Protein AF-A0ABD0RY84-F1 (afdb_monomer_lite)

InterPro domains:
  IPR001054 Adenylyl cyclase class-3/4/guanylyl cyclase [PF00211] (1-60)
  IPR001054 Adenylyl cyclase class-3/4/guanylyl cyclase [PS50125] (1-59)
  IPR001054 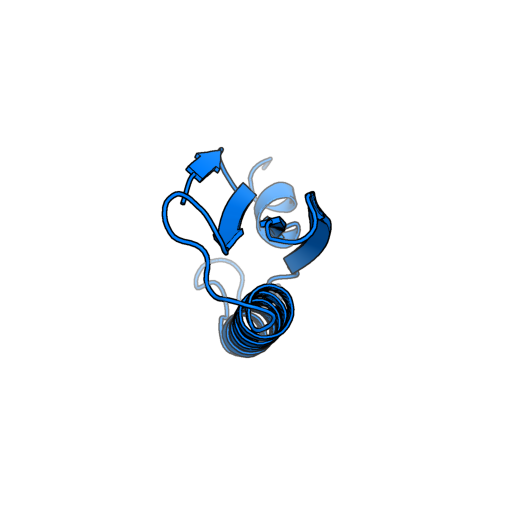Adenylyl cyclase class-3/4/guanylyl cyclase [cd07302] (1-59)
  IPR029787 Nucleotide cyclase [G3DSA:3.30.70.1230] (1-68)
  IPR029787 Nucleotide cyclase [SSF55073] (1-61)
  IPR050401 Cyclic nucleotide synthase [PTHR11920] (1-59)

Organism: Cirrhinus mrigala (NCBI:txid683832)

pLDDT: mean 74.62, std 12.93, range [37.09, 90.75]

Foldseek 3Di:
DDDDDQKDKDKFQPPHFPDQCRVVVVVVVVVVVVVVQQVDQDPVHNPQRWDKDKDWDDDPSRMIMIMIGTPSVVVVVPD

Structure (mmCIF, N/CA/C/O backbone):
data_AF-A0ABD0RY84-F1
#
_entry.id   AF-A0ABD0RY84-F1
#
loop_
_atom_site.group_PDB
_atom_site.id
_atom_site.type_symbol
_atom_site.label_atom_id
_atom_site.label_alt_id
_atom_site.label_comp_id
_atom_site.label_asym_id
_atom_site.label_entity_id
_atom_site.label_seq_id
_atom_site.pdbx_PDB_ins_code
_atom_site.Cartn_x
_atom_site.Cartn_y
_atom_site.Cartn_z
_atom_site.occupancy
_atom_site.B_iso_or_equiv
_atom_site.auth_seq_id
_atom_site.auth_comp_id
_atom_site.auth_asym_id
_atom_site.auth_atom_id
_atom_site.pdbx_PDB_model_num
ATOM 1 N N . VAL A 1 1 ? 8.679 -7.688 2.690 1.00 56.53 1 VAL A N 1
ATOM 2 C CA . VAL A 1 1 ? 7.778 -6.793 3.448 1.00 56.53 1 VAL A CA 1
ATOM 3 C C . VAL A 1 1 ? 8.528 -6.405 4.692 1.00 56.53 1 VAL A C 1
ATOM 5 O O . VAL A 1 1 ? 8.975 -7.306 5.391 1.00 56.53 1 VAL A O 1
ATOM 8 N N . GLU A 1 2 ? 8.730 -5.113 4.909 1.00 52.44 2 GLU A N 1
ATOM 9 C CA . GLU A 1 2 ? 9.341 -4.617 6.142 1.00 52.44 2 GLU A CA 1
ATOM 10 C C . GLU A 1 2 ? 8.264 -3.924 6.974 1.00 52.44 2 GLU A C 1
ATOM 12 O O . GLU A 1 2 ? 7.433 -3.182 6.446 1.00 52.44 2 GLU A O 1
ATOM 17 N N . THR A 1 3 ? 8.251 -4.208 8.272 1.00 58.22 3 THR A N 1
ATOM 18 C CA . THR A 1 3 ? 7.344 -3.600 9.247 1.00 58.22 3 THR A CA 1
ATOM 19 C C . THR A 1 3 ? 8.173 -2.762 10.208 1.00 58.22 3 THR A C 1
ATOM 21 O O . THR A 1 3 ? 9.050 -3.305 10.880 1.00 58.22 3 THR A O 1
ATOM 24 N N . ILE A 1 4 ? 7.903 -1.459 10.285 1.00 58.75 4 ILE A N 1
ATOM 25 C CA . ILE A 1 4 ? 8.528 -0.556 11.260 1.00 58.75 4 ILE A CA 1
ATOM 26 C C . ILE A 1 4 ? 7.403 0.017 12.128 1.00 58.75 4 ILE A C 1
ATOM 28 O O . ILE A 1 4 ? 6.741 0.979 11.743 1.00 58.75 4 ILE A O 1
ATOM 32 N N . GLY A 1 5 ? 7.159 -0.603 13.287 1.00 71.19 5 GLY A N 1
ATOM 33 C CA . GLY A 1 5 ? 6.055 -0.231 14.180 1.00 71.19 5 GLY A CA 1
ATOM 34 C C . GLY A 1 5 ? 4.689 -0.358 13.493 1.00 71.19 5 GLY A C 1
ATOM 35 O O . GLY A 1 5 ? 4.351 -1.424 12.984 1.00 71.19 5 GLY A O 1
ATOM 36 N N . ASP A 1 6 ? 3.940 0.747 13.436 1.00 68.69 6 ASP A N 1
ATOM 37 C CA . ASP A 1 6 ? 2.615 0.844 12.794 1.00 68.69 6 ASP A CA 1
ATOM 38 C C . ASP A 1 6 ? 2.681 1.063 11.270 1.00 68.69 6 ASP A C 1
ATOM 40 O O . ASP A 1 6 ? 1.649 1.194 10.597 1.00 68.69 6 ASP A O 1
ATOM 44 N N . ALA A 1 7 ? 3.898 1.161 10.727 1.00 70.31 7 ALA A N 1
ATOM 45 C CA . ALA A 1 7 ? 4.154 1.381 9.318 1.00 70.31 7 ALA A CA 1
ATOM 46 C C . ALA A 1 7 ? 4.481 0.062 8.612 1.00 70.31 7 ALA A C 1
ATOM 48 O O . ALA A 1 7 ? 5.408 -0.657 8.991 1.00 70.31 7 ALA A O 1
ATOM 49 N N . TYR A 1 8 ? 3.757 -0.222 7.534 1.00 79.62 8 TYR A N 1
ATOM 50 C CA . TYR A 1 8 ? 4.020 -1.372 6.672 1.00 79.62 8 TYR A CA 1
ATOM 51 C C . TYR A 1 8 ? 4.605 -0.872 5.360 1.00 79.62 8 TYR A C 1
ATOM 53 O O . TYR A 1 8 ? 4.034 0.021 4.736 1.00 79.62 8 TYR A O 1
ATOM 61 N N . MET A 1 9 ? 5.721 -1.450 4.922 1.00 82.62 9 MET A N 1
ATOM 62 C CA . MET A 1 9 ? 6.308 -1.164 3.618 1.00 82.62 9 MET A CA 1
ATOM 63 C C . MET A 1 9 ? 6.302 -2.417 2.739 1.00 82.62 9 MET A C 1
ATOM 65 O O . MET A 1 9 ? 6.802 -3.483 3.120 1.00 82.62 9 MET A O 1
ATOM 69 N N . VAL A 1 10 ? 5.757 -2.283 1.530 1.00 84.88 10 VAL A N 1
ATOM 70 C CA . VAL A 1 10 ? 5.770 -3.331 0.501 1.00 84.88 10 VAL A CA 1
ATOM 71 C C . VAL A 1 10 ? 6.324 -2.768 -0.790 1.00 84.88 10 VAL A C 1
ATOM 73 O O . VAL A 1 10 ? 6.111 -1.610 -1.143 1.00 84.88 10 VAL A O 1
ATOM 76 N N . VAL A 1 11 ? 7.068 -3.617 -1.483 1.00 84.56 11 VAL A N 1
ATOM 77 C CA . VAL A 1 11 ? 7.734 -3.306 -2.738 1.00 84.56 11 VAL A CA 1
ATOM 78 C C . VAL A 1 11 ? 7.331 -4.370 -3.750 1.00 84.56 11 VAL A C 1
ATOM 80 O O . VAL A 1 11 ? 7.355 -5.555 -3.420 1.00 84.56 11 VAL A O 1
ATOM 83 N N . SER A 1 12 ? 6.966 -3.953 -4.963 1.00 84.00 12 SER A N 1
ATOM 84 C CA . SER A 1 12 ? 6.805 -4.851 -6.112 1.00 84.00 12 SER A CA 1
ATOM 85 C C . SER A 1 12 ? 7.944 -4.618 -7.106 1.00 84.00 12 SER A C 1
ATOM 87 O O . SER A 1 12 ? 8.333 -3.475 -7.361 1.00 84.00 12 SER A O 1
ATOM 89 N N . GLY A 1 13 ? 8.476 -5.721 -7.643 1.00 79.31 13 GLY A N 1
ATOM 90 C CA . GLY A 1 13 ? 9.493 -5.738 -8.699 1.00 79.31 13 GLY A CA 1
ATOM 91 C C . GLY A 1 13 ? 10.934 -5.946 -8.316 1.00 79.31 13 GLY A C 1
ATOM 92 O O . GLY A 1 13 ? 11.826 -5.755 -9.144 1.00 79.31 13 GLY A O 1
ATOM 93 N N . LEU A 1 14 ? 11.153 -6.415 -7.091 1.00 78.00 14 LEU A N 1
ATOM 94 C CA . LEU A 1 14 ? 12.446 -6.895 -6.636 1.00 78.00 14 LEU A CA 1
ATOM 95 C C . LEU A 1 14 ? 12.301 -8.225 -5.881 1.00 78.00 14 LEU A C 1
ATOM 97 O O . LEU A 1 14 ? 11.316 -8.403 -5.161 1.00 78.00 14 LEU A O 1
ATOM 101 N N . PRO A 1 15 ? 13.275 -9.149 -6.011 1.00 68.69 15 PRO A N 1
ATOM 102 C CA . PRO A 1 15 ? 14.415 -9.107 -6.942 1.00 68.69 15 PRO A CA 1
ATOM 103 C C . PRO A 1 15 ? 14.012 -9.419 -8.397 1.00 68.69 15 PRO A C 1
ATOM 105 O O . PRO A 1 15 ? 14.737 -9.080 -9.330 1.00 68.69 15 PRO A O 1
ATOM 108 N N . THR A 1 16 ? 12.848 -10.040 -8.594 1.00 76.56 16 THR A N 1
ATOM 109 C CA . THR A 1 16 ? 12.324 -10.435 -9.905 1.00 76.56 16 THR A CA 1
ATOM 110 C C . THR A 1 16 ? 11.456 -9.327 -10.488 1.00 76.56 16 THR A C 1
ATOM 112 O O . THR A 1 16 ? 10.539 -8.831 -9.832 1.00 76.56 16 THR A O 1
ATOM 115 N N . ARG A 1 17 ? 11.719 -8.961 -11.745 1.00 76.31 17 ARG A N 1
ATOM 116 C CA . ARG A 1 17 ? 10.868 -8.023 -12.486 1.00 76.31 17 ARG A CA 1
ATOM 117 C C . ARG A 1 17 ? 9.529 -8.684 -12.812 1.00 76.31 17 ARG A C 1
ATOM 119 O O . ARG A 1 17 ? 9.491 -9.843 -13.205 1.00 76.31 17 ARG A O 1
ATOM 126 N N . ASN A 1 18 ? 8.457 -7.916 -12.708 1.00 71.62 18 ASN A N 1
ATOM 127 C CA . ASN A 1 18 ? 7.062 -8.308 -12.929 1.00 71.62 18 ASN A CA 1
ATOM 128 C C . ASN A 1 18 ? 6.468 -7.491 -14.091 1.00 71.62 18 ASN A C 1
ATOM 130 O O . ASN A 1 18 ? 5.305 -7.093 -14.079 1.00 71.62 18 ASN A O 1
ATOM 134 N N . GLY A 1 19 ? 7.313 -7.181 -15.082 1.00 78.56 19 GLY A N 1
ATOM 135 C CA . GLY A 1 19 ? 6.940 -6.388 -16.251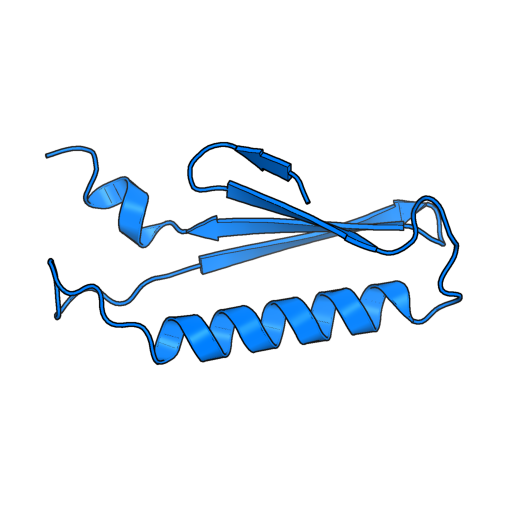 1.00 78.56 19 GLY A CA 1
ATOM 136 C C . GLY A 1 19 ? 6.390 -5.010 -15.880 1.00 78.56 19 GLY A C 1
ATOM 137 O O . GLY A 1 19 ? 6.985 -4.300 -15.078 1.00 78.56 19 GLY A O 1
ATOM 138 N N . ASP A 1 20 ? 5.251 -4.646 -16.467 1.00 80.25 20 ASP A N 1
ATOM 139 C CA . ASP A 1 20 ? 4.567 -3.370 -16.217 1.00 80.25 20 ASP A CA 1
ATOM 140 C C . ASP A 1 20 ? 3.397 -3.508 -15.212 1.00 80.25 20 ASP A C 1
ATOM 142 O O . ASP A 1 20 ? 2.691 -2.537 -14.929 1.00 80.25 20 ASP A O 1
ATOM 146 N N . ASP A 1 21 ? 3.186 -4.695 -14.624 1.00 85.44 21 ASP A N 1
ATOM 147 C CA . ASP A 1 21 ? 2.066 -4.960 -13.705 1.00 85.44 21 ASP A CA 1
ATOM 148 C C . ASP A 1 21 ? 2.342 -4.509 -12.253 1.00 85.44 21 ASP A C 1
ATOM 150 O O . ASP A 1 21 ? 1.419 -4.454 -11.436 1.00 85.44 21 ASP A O 1
ATOM 154 N N . HIS A 1 22 ? 3.572 -4.095 -11.923 1.00 85.00 22 HIS A N 1
ATOM 155 C CA . HIS A 1 22 ? 3.972 -3.654 -10.575 1.00 85.00 22 HIS A CA 1
ATOM 156 C C . HIS A 1 22 ? 3.033 -2.621 -9.949 1.00 85.00 22 HIS A C 1
ATOM 158 O O . HIS A 1 22 ? 2.602 -2.757 -8.802 1.00 85.00 22 HIS A O 1
ATOM 164 N N . ALA A 1 23 ? 2.701 -1.573 -10.707 1.00 85.25 23 ALA A N 1
ATOM 165 C CA . ALA A 1 23 ? 1.847 -0.494 -10.224 1.00 85.25 23 ALA A CA 1
ATOM 166 C C . ALA A 1 23 ? 0.417 -0.985 -9.955 1.00 85.25 23 ALA A C 1
ATOM 168 O O . ALA A 1 23 ? -0.218 -0.571 -8.986 1.00 85.25 23 ALA A O 1
ATOM 169 N N . LYS A 1 24 ? -0.078 -1.904 -10.788 1.00 88.56 24 LYS A N 1
ATOM 170 C CA . LYS A 1 24 ? -1.416 -2.487 -10.676 1.00 88.56 24 LYS A CA 1
ATOM 171 C C . LYS A 1 24 ? -1.528 -3.414 -9.473 1.00 88.56 24 LYS A C 1
ATOM 173 O O . LYS A 1 24 ? -2.550 -3.387 -8.792 1.00 88.56 24 LYS A O 1
ATOM 178 N N . GLU A 1 25 ? -0.502 -4.209 -9.193 1.00 87.75 25 GLU A N 1
ATOM 179 C CA . GLU A 1 25 ? -0.458 -5.047 -7.993 1.00 87.75 25 GLU A CA 1
ATOM 180 C C . GLU A 1 25 ? -0.476 -4.209 -6.721 1.00 87.75 25 GLU A C 1
ATOM 182 O O . GLU A 1 25 ? -1.309 -4.450 -5.847 1.00 87.75 25 GLU A O 1
ATOM 187 N N . ILE A 1 26 ? 0.374 -3.179 -6.654 1.00 88.62 26 ILE A N 1
ATOM 188 C CA . ILE A 1 26 ? 0.410 -2.266 -5.510 1.00 88.62 26 ILE A CA 1
ATOM 189 C C . ILE A 1 26 ? -0.934 -1.552 -5.357 1.00 88.62 26 ILE A C 1
ATOM 191 O O . ILE A 1 26 ? -1.493 -1.558 -4.266 1.00 88.62 26 ILE A O 1
ATOM 195 N N . ALA A 1 27 ? -1.519 -1.030 -6.440 1.00 88.94 27 ALA A N 1
ATOM 196 C CA . ALA A 1 27 ? -2.827 -0.376 -6.392 1.00 88.94 27 ALA A CA 1
ATOM 197 C C . ALA A 1 27 ? -3.948 -1.319 -5.916 1.00 88.94 27 ALA A C 1
ATOM 199 O O . ALA A 1 27 ? -4.771 -0.933 -5.081 1.00 88.94 27 ALA A O 1
ATOM 200 N N . ARG A 1 28 ? -3.973 -2.568 -6.402 1.00 90.75 28 ARG A N 1
ATOM 201 C CA . ARG A 1 28 ? -4.939 -3.589 -5.958 1.00 90.75 28 ARG A CA 1
ATOM 202 C C . ARG A 1 28 ? -4.769 -3.916 -4.482 1.00 90.75 28 ARG A C 1
ATOM 204 O O . ARG A 1 28 ? -5.759 -3.969 -3.756 1.00 90.75 28 ARG A O 1
ATOM 211 N N . MET A 1 29 ? -3.531 -4.099 -4.037 1.00 88.75 29 MET A N 1
ATOM 212 C CA . MET A 1 29 ? -3.219 -4.384 -2.642 1.00 88.75 29 MET A CA 1
ATOM 213 C C . MET A 1 29 ? -3.613 -3.211 -1.735 1.00 88.75 29 MET A C 1
ATOM 215 O O . MET A 1 29 ? -4.266 -3.412 -0.712 1.00 88.75 29 MET A O 1
ATOM 219 N N . SER A 1 30 ? -3.300 -1.977 -2.137 1.00 88.06 30 SER A N 1
ATOM 220 C CA . SER A 1 30 ? -3.711 -0.762 -1.434 1.00 88.06 30 SER A CA 1
ATOM 221 C C . SER A 1 30 ? -5.231 -0.672 -1.283 1.00 88.06 30 SER A C 1
ATOM 223 O O . SER A 1 30 ? -5.716 -0.378 -0.190 1.00 88.06 30 SER A O 1
ATOM 225 N N . LEU A 1 31 ? -5.989 -0.966 -2.344 1.00 89.25 31 LEU A N 1
ATOM 226 C CA . LEU A 1 31 ? -7.451 -0.948 -2.303 1.00 89.25 31 LEU A CA 1
ATOM 227 C C . LEU A 1 31 ? -8.017 -2.035 -1.378 1.00 89.25 31 LEU A C 1
ATOM 229 O O . LEU A 1 31 ? -8.900 -1.740 -0.571 1.00 89.25 31 LEU A O 1
ATOM 233 N N . ALA A 1 32 ? -7.485 -3.258 -1.457 1.00 89.00 32 ALA A N 1
ATOM 234 C CA . ALA A 1 32 ? -7.894 -4.366 -0.596 1.00 89.00 32 ALA A CA 1
ATOM 235 C C . ALA A 1 32 ? -7.660 -4.047 0.890 1.00 89.00 32 ALA A C 1
ATOM 237 O O . ALA A 1 32 ? -8.529 -4.309 1.721 1.00 89.00 32 ALA A O 1
ATOM 238 N N . ILE A 1 33 ? -6.535 -3.403 1.222 1.00 85.06 33 ILE A N 1
ATOM 239 C CA . ILE A 1 33 ? -6.239 -2.958 2.590 1.00 85.06 33 ILE A CA 1
ATOM 240 C C . ILE A 1 33 ? -7.270 -1.929 3.059 1.00 85.06 33 ILE A C 1
ATOM 242 O O . ILE A 1 33 ? -7.839 -2.091 4.134 1.00 85.06 33 ILE A O 1
ATOM 246 N N . VAL A 1 34 ? -7.570 -0.900 2.260 1.00 85.25 34 VAL A N 1
ATOM 247 C CA . VAL A 1 34 ? -8.574 0.114 2.638 1.00 85.25 34 VAL A CA 1
ATOM 248 C C . VAL A 1 34 ? -9.951 -0.517 2.856 1.00 85.25 34 VAL A C 1
ATOM 250 O O . VAL A 1 34 ? -10.644 -0.161 3.808 1.00 85.25 34 VAL A O 1
ATOM 253 N N . GLN A 1 35 ? -10.351 -1.464 2.006 1.00 86.88 35 GLN A N 1
ATOM 254 C CA . GLN A 1 35 ? -11.619 -2.183 2.153 1.00 86.88 35 GLN A CA 1
ATOM 255 C C . GLN A 1 35 ? -11.644 -3.061 3.413 1.00 86.88 35 GLN A C 1
ATOM 257 O O . GLN A 1 35 ? -12.632 -3.042 4.149 1.00 86.88 35 GLN A O 1
ATOM 262 N N . GLY A 1 36 ? -10.548 -3.769 3.700 1.00 83.75 36 GLY A N 1
ATOM 263 C CA . GLY A 1 36 ? -10.397 -4.557 4.923 1.00 83.75 36 GLY A CA 1
ATOM 264 C C . GLY A 1 36 ? -10.470 -3.692 6.182 1.00 83.75 36 GLY A C 1
ATOM 265 O O . GLY A 1 36 ? -11.191 -4.032 7.114 1.00 83.75 36 GLY A O 1
ATOM 266 N N . MET A 1 37 ? -9.818 -2.525 6.180 1.00 79.19 37 MET A N 1
ATOM 267 C CA . MET A 1 37 ? -9.829 -1.594 7.316 1.00 79.19 37 MET A CA 1
ATOM 268 C C . MET A 1 37 ? -11.210 -0.998 7.598 1.00 79.19 37 MET A C 1
ATOM 270 O O . MET A 1 37 ? -11.533 -0.757 8.754 1.00 79.19 37 MET A O 1
ATOM 274 N N . ARG A 1 38 ? -12.062 -0.812 6.578 1.00 76.56 38 ARG A N 1
ATOM 275 C CA . ARG A 1 38 ? -13.464 -0.392 6.786 1.00 76.56 38 ARG A CA 1
ATOM 276 C C . ARG A 1 38 ? -14.297 -1.436 7.525 1.00 76.56 38 ARG A C 1
ATOM 278 O O . ARG A 1 38 ? -15.251 -1.072 8.199 1.00 76.56 38 ARG A O 1
ATOM 285 N N . SER A 1 39 ? -13.952 -2.710 7.363 1.00 74.19 39 SER A N 1
ATOM 286 C CA . SER A 1 39 ? -14.643 -3.832 8.011 1.00 74.19 39 SER A CA 1
ATOM 287 C C . SER A 1 39 ? -14.025 -4.185 9.367 1.00 74.19 39 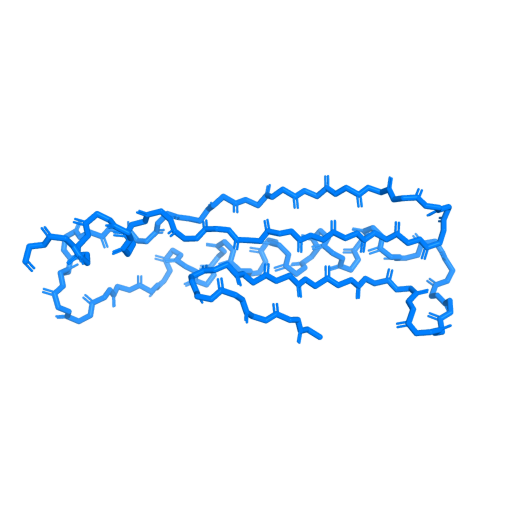SER A C 1
ATOM 289 O O . SER A 1 39 ? -14.563 -5.017 10.092 1.00 74.19 39 SER A O 1
ATOM 291 N N . PHE A 1 40 ? -12.887 -3.575 9.705 1.00 70.44 40 PHE A N 1
ATOM 292 C CA . PHE A 1 40 ? -12.150 -3.854 10.925 1.00 70.44 40 PHE A CA 1
ATOM 293 C C . PHE A 1 40 ? -12.514 -2.830 12.003 1.00 70.44 40 PHE A C 1
ATOM 295 O O . PHE A 1 40 ? -12.041 -1.693 11.992 1.00 70.44 40 PHE A O 1
ATOM 302 N N . CYS A 1 41 ? -13.341 -3.248 12.957 1.00 63.75 41 CYS A N 1
ATOM 303 C CA . CYS A 1 41 ? -13.571 -2.502 14.189 1.00 63.75 41 CYS A CA 1
ATOM 304 C C . CYS A 1 41 ? -12.591 -2.997 15.254 1.00 63.75 41 CYS A C 1
ATOM 306 O O . CYS A 1 41 ? -12.509 -4.199 15.513 1.00 63.75 41 CYS A O 1
ATOM 308 N N . SER A 1 42 ? -11.842 -2.082 15.874 1.00 64.62 42 SER A N 1
ATOM 309 C CA . SER A 1 42 ? -10.983 -2.450 17.000 1.00 64.62 42 SER A CA 1
ATOM 310 C C . SER A 1 42 ? -11.854 -2.909 18.177 1.00 64.62 42 SER A C 1
ATOM 312 O O . SER A 1 42 ? -12.758 -2.166 18.566 1.00 64.62 42 SER A O 1
ATOM 314 N N . PRO A 1 43 ? -11.578 -4.074 18.796 1.00 64.25 43 PRO A N 1
ATOM 315 C CA . PRO A 1 43 ? -12.335 -4.551 19.956 1.00 64.25 43 PRO A CA 1
ATOM 316 C C . PRO A 1 43 ? -12.284 -3.596 21.154 1.00 64.25 43 PRO A C 1
ATOM 318 O O . PRO A 1 43 ? -13.199 -3.582 21.969 1.00 64.25 43 PRO A O 1
ATOM 321 N N . HIS A 1 44 ? -11.212 -2.805 21.264 1.00 66.62 44 HIS A N 1
ATOM 322 C CA . HIS A 1 44 ? -10.971 -1.924 22.406 1.00 66.62 44 HIS A CA 1
ATOM 323 C C . HIS A 1 44 ? -11.649 -0.554 22.261 1.00 66.62 44 HIS A C 1
ATOM 325 O O . HIS A 1 44 ? -11.953 0.074 23.269 1.00 66.62 44 HIS A O 1
ATOM 331 N N . VAL A 1 45 ? -11.901 -0.090 21.029 1.00 65.19 45 VAL A N 1
ATOM 332 C CA . VAL A 1 45 ? -12.557 1.203 20.763 1.00 65.19 45 VAL A CA 1
ATOM 333 C C . VAL A 1 45 ? -13.506 1.054 19.564 1.00 65.19 45 VAL A C 1
ATOM 335 O O . VAL A 1 45 ? -13.139 1.387 18.435 1.00 65.19 45 VAL A O 1
ATOM 338 N N . PRO A 1 46 ? -14.727 0.531 19.774 1.00 64.25 46 PRO A N 1
ATOM 339 C CA . PRO A 1 46 ? -15.662 0.213 18.691 1.00 64.25 46 PRO A CA 1
ATOM 340 C C . PRO A 1 46 ? -16.167 1.444 17.919 1.00 64.25 46 PRO A C 1
ATOM 342 O O . PRO A 1 46 ? -16.569 1.314 16.766 1.00 64.25 46 PRO A O 1
ATOM 345 N N . GLU A 1 47 ? -16.113 2.640 18.513 1.00 66.69 47 GLU A N 1
ATOM 346 C CA . GLU A 1 47 ? -16.484 3.896 17.839 1.00 66.69 47 GLU A CA 1
ATOM 347 C C . GLU A 1 47 ? -15.364 4.468 16.957 1.00 66.69 47 GLU A C 1
ATOM 349 O O . GLU A 1 47 ? -15.608 5.342 16.121 1.00 66.69 47 GLU A O 1
ATOM 354 N N . GLN A 1 48 ? -14.129 3.979 17.098 1.00 66.31 48 GLN A N 1
ATOM 355 C CA . GLN A 1 48 ? -12.991 4.514 16.364 1.00 66.31 48 GLN A CA 1
ATOM 356 C C . GLN A 1 48 ? -12.704 3.673 15.121 1.00 66.31 48 GLN A C 1
ATOM 358 O O . GLN A 1 48 ? -12.123 2.590 15.176 1.00 66.31 48 GLN A O 1
ATOM 363 N N . GLN A 1 49 ? -13.064 4.216 13.959 1.00 68.31 49 GLN A N 1
ATOM 364 C CA . GLN A 1 49 ? -12.694 3.618 12.679 1.00 68.31 49 GLN A CA 1
ATOM 365 C C . GLN A 1 49 ? -11.182 3.741 12.440 1.00 68.31 49 GLN A C 1
ATOM 367 O O . GLN A 1 49 ? -10.584 4.820 12.578 1.00 68.31 49 GLN A O 1
ATOM 372 N N . LEU A 1 50 ? -10.548 2.633 12.047 1.00 73.56 50 LEU A N 1
ATOM 373 C CA . LEU A 1 50 ? -9.146 2.640 11.649 1.00 73.56 50 LEU A CA 1
ATOM 374 C C . LEU A 1 50 ? -8.978 3.409 10.336 1.00 73.56 50 LEU A C 1
ATOM 376 O O . LEU A 1 50 ? -9.561 3.073 9.306 1.00 73.56 50 LEU A O 1
ATOM 380 N N . ARG A 1 51 ? -8.160 4.462 10.371 1.00 76.62 51 ARG A N 1
ATOM 381 C CA . ARG A 1 51 ? -7.800 5.263 9.204 1.00 76.62 51 ARG A CA 1
ATOM 382 C C . ARG A 1 51 ? -6.371 4.942 8.805 1.00 76.62 51 ARG A C 1
ATOM 384 O O . ARG A 1 51 ? -5.435 5.158 9.575 1.00 76.62 51 ARG A O 1
ATOM 391 N N . VAL A 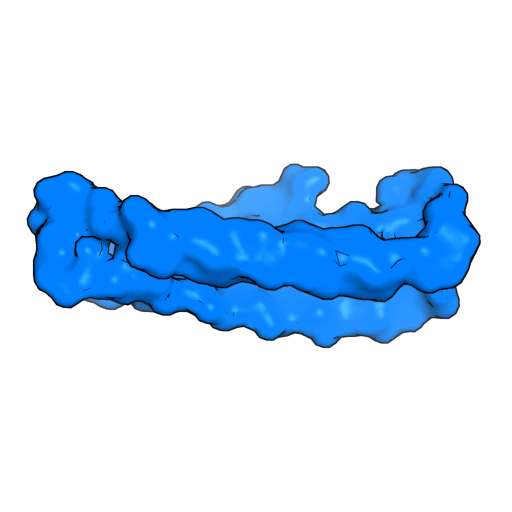1 52 ? -6.221 4.459 7.578 1.00 81.44 52 VAL A N 1
ATOM 392 C CA . VAL A 1 52 ? -4.926 4.186 6.955 1.00 81.44 52 VAL A CA 1
ATOM 393 C C . VAL A 1 52 ? -4.677 5.207 5.855 1.00 81.44 52 VAL A C 1
ATOM 395 O O . VAL A 1 52 ? -5.561 5.491 5.045 1.00 81.44 52 VAL A O 1
ATOM 398 N N . ARG A 1 53 ? -3.458 5.742 5.808 1.00 84.44 53 ARG A N 1
ATOM 399 C CA . ARG A 1 53 ? -2.952 6.508 4.669 1.00 84.44 53 ARG A CA 1
ATOM 400 C C . ARG A 1 53 ? -1.960 5.647 3.912 1.00 84.44 53 ARG A C 1
ATOM 402 O O . ARG A 1 53 ? -1.118 4.989 4.518 1.00 84.44 53 ARG A O 1
ATOM 409 N N . ILE A 1 54 ? -2.051 5.694 2.593 1.00 87.38 54 ILE A N 1
ATOM 410 C CA . ILE A 1 54 ? -1.191 4.926 1.701 1.00 87.38 54 ILE A CA 1
ATOM 411 C C . ILE A 1 54 ? -0.402 5.915 0.859 1.00 87.38 54 ILE A C 1
ATOM 413 O O . ILE A 1 54 ? -0.993 6.697 0.116 1.00 87.38 54 ILE A O 1
ATOM 417 N N . GLY A 1 55 ? 0.918 5.901 1.005 1.00 88.81 55 GLY A N 1
ATOM 418 C CA . GLY A 1 55 ? 1.837 6.589 0.107 1.00 88.81 55 GLY A CA 1
ATOM 419 C C . GLY A 1 55 ? 2.397 5.590 -0.893 1.00 88.81 55 GLY A C 1
ATOM 420 O O . GLY A 1 55 ? 2.930 4.565 -0.482 1.00 88.81 55 GLY A O 1
ATOM 421 N N . VAL A 1 56 ? 2.282 5.878 -2.187 1.00 88.31 56 VAL A N 1
ATOM 422 C CA . VAL A 1 56 ? 2.877 5.060 -3.252 1.00 88.31 56 VAL A CA 1
ATOM 423 C C . VAL A 1 56 ? 3.934 5.891 -3.962 1.00 88.31 56 VAL A C 1
ATOM 425 O O . VAL A 1 56 ? 3.687 7.043 -4.317 1.00 88.31 56 VAL A O 1
ATOM 428 N N . HIS A 1 57 ? 5.104 5.303 -4.166 1.00 87.50 57 HIS A N 1
ATOM 429 C CA . HIS A 1 57 ? 6.214 5.911 -4.875 1.00 87.50 57 HIS A CA 1
ATOM 430 C C . HIS A 1 57 ? 6.745 4.935 -5.927 1.00 87.50 57 HIS A C 1
ATOM 432 O O . HIS A 1 57 ? 7.129 3.807 -5.625 1.00 87.50 57 HIS A O 1
ATOM 438 N N . SER A 1 58 ? 6.765 5.365 -7.185 1.00 83.25 58 SER A N 1
ATOM 439 C CA . SER A 1 58 ? 7.453 4.649 -8.258 1.00 83.25 58 SER A CA 1
ATOM 440 C C . SER A 1 58 ? 8.905 5.113 -8.309 1.00 83.25 58 SER A C 1
ATOM 442 O O . SER A 1 58 ? 9.159 6.293 -8.552 1.00 83.25 58 SER A O 1
ATOM 444 N N . GLY A 1 59 ? 9.837 4.192 -8.079 1.00 81.00 59 GLY A N 1
ATOM 445 C CA . GLY A 1 59 ? 11.263 4.440 -8.252 1.00 81.00 59 GLY A CA 1
ATOM 446 C C . GLY A 1 59 ? 11.685 4.179 -9.697 1.00 81.00 59 GLY A C 1
ATOM 447 O O . GLY A 1 59 ? 11.081 4.680 -10.643 1.00 81.00 59 GLY A O 1
ATOM 448 N N . ASN A 1 60 ? 12.720 3.354 -9.879 1.00 75.25 60 ASN A N 1
ATOM 449 C CA . ASN A 1 60 ? 13.097 2.843 -11.198 1.00 75.25 60 ASN A CA 1
ATOM 450 C C . ASN A 1 60 ? 11.883 2.252 -11.925 1.00 75.25 60 ASN A C 1
ATOM 452 O O . ASN A 1 60 ? 10.963 1.760 -11.285 1.00 75.25 60 ASN A O 1
ATOM 456 N N . LYS A 1 61 ? 11.914 2.231 -13.263 1.00 67.69 61 LYS A N 1
ATOM 457 C CA . LYS A 1 61 ? 10.788 1.816 -14.128 1.00 67.69 61 LYS A CA 1
ATOM 458 C C . LYS A 1 61 ? 10.111 0.488 -13.728 1.00 67.69 61 LYS A C 1
ATOM 460 O O . LYS A 1 61 ? 8.951 0.277 -14.039 1.00 67.69 61 LYS A O 1
ATOM 465 N N . TRP A 1 62 ? 10.833 -0.373 -13.017 1.00 73.94 62 TRP A N 1
ATOM 466 C CA . TRP A 1 62 ? 10.417 -1.708 -12.581 1.00 73.94 62 TRP A CA 1
ATOM 467 C C . TRP A 1 62 ? 10.112 -1.810 -11.080 1.00 73.94 62 TRP A C 1
ATOM 469 O O . TRP A 1 62 ? 9.919 -2.908 -10.582 1.00 73.94 62 TRP A O 1
ATOM 479 N N . MET A 1 63 ? 10.143 -0.706 -10.332 1.00 80.50 63 MET A N 1
ATOM 480 C CA . MET A 1 63 ? 10.052 -0.709 -8.874 1.00 80.50 63 MET A CA 1
ATOM 481 C C . MET A 1 63 ? 8.984 0.267 -8.395 1.00 80.50 63 MET A C 1
ATOM 483 O O . MET A 1 63 ? 9.083 1.477 -8.604 1.00 80.50 63 MET A O 1
ATOM 487 N N . VAL A 1 64 ? 8.003 -0.265 -7.670 1.00 83.81 64 VAL A N 1
ATOM 488 C CA . VAL A 1 64 ? 7.012 0.535 -6.946 1.00 83.81 64 VAL A CA 1
ATOM 489 C C . VAL A 1 64 ? 7.071 0.160 -5.476 1.00 83.81 64 VAL A C 1
ATOM 491 O O . VAL A 1 64 ? 6.962 -1.015 -5.121 1.00 83.81 64 VAL A O 1
ATOM 494 N N . THR A 1 65 ? 7.243 1.165 -4.628 1.00 85.06 65 THR A N 1
ATOM 495 C CA . THR A 1 65 ? 7.196 1.045 -3.175 1.00 85.06 65 THR A CA 1
ATOM 496 C C . THR A 1 65 ? 5.899 1.661 -2.657 1.00 85.06 65 THR A C 1
ATOM 498 O O . THR A 1 65 ? 5.412 2.672 -3.168 1.00 85.06 65 THR A O 1
ATOM 501 N N . ALA A 1 66 ? 5.311 1.041 -1.643 1.00 85.19 66 ALA A N 1
ATOM 502 C CA . ALA A 1 66 ? 4.154 1.562 -0.937 1.00 85.19 66 ALA A CA 1
ATOM 503 C C . ALA A 1 66 ? 4.394 1.507 0.570 1.00 85.19 66 ALA A C 1
ATOM 505 O O . ALA A 1 66 ? 4.858 0.496 1.098 1.00 85.19 66 ALA A O 1
ATOM 506 N N . LEU A 1 67 ? 4.069 2.611 1.238 1.00 84.56 67 LEU A N 1
ATOM 507 C CA . LEU A 1 67 ? 4.119 2.772 2.683 1.00 84.56 67 LEU A CA 1
ATOM 508 C C . LEU A 1 67 ? 2.695 2.992 3.200 1.00 84.56 67 LEU A C 1
ATOM 510 O O . LEU A 1 67 ? 2.033 3.967 2.832 1.00 84.56 67 LEU A O 1
ATOM 514 N N . TRP A 1 68 ? 2.234 2.095 4.063 1.00 85.62 68 TRP A N 1
ATOM 515 C CA . TRP A 1 68 ? 0.972 2.223 4.783 1.00 85.62 68 TRP A CA 1
ATOM 516 C C . TRP A 1 68 ? 1.244 2.712 6.194 1.00 85.62 68 TRP A C 1
ATOM 518 O O . TRP A 1 68 ? 2.022 2.099 6.917 1.00 85.62 68 TRP A O 1
ATOM 528 N N . LEU A 1 69 ? 0.561 3.783 6.586 1.00 76.81 69 LEU A N 1
ATOM 529 C CA . LEU A 1 69 ? 0.567 4.298 7.950 1.00 76.81 69 LEU A CA 1
ATOM 530 C C . LEU A 1 69 ? -0.850 4.232 8.514 1.00 76.81 69 LEU A C 1
ATOM 532 O O . LEU A 1 69 ? -1.773 4.831 7.950 1.00 76.81 69 LEU A O 1
ATOM 536 N N . CYS A 1 70 ? -1.025 3.512 9.623 1.00 70.62 70 CYS A N 1
ATOM 537 C CA . CYS A 1 70 ? -2.267 3.524 10.388 1.00 70.62 70 CYS A CA 1
ATOM 538 C C . CYS A 1 70 ? -2.233 4.676 11.397 1.00 70.62 70 CYS A C 1
ATOM 540 O O . CYS A 1 70 ? -1.470 4.646 12.355 1.00 70.62 70 CYS A O 1
ATOM 542 N N . TYR A 1 71 ? -3.063 5.699 11.194 1.00 65.31 71 TYR A N 1
ATOM 543 C CA . TYR A 1 71 ? -3.078 6.880 12.066 1.00 65.31 71 TYR A CA 1
ATOM 544 C C . TYR A 1 71 ? -3.989 6.712 13.281 1.00 65.31 71 TYR A C 1
ATOM 546 O O . TYR A 1 71 ? -3.770 7.360 14.300 1.00 65.31 71 TYR A O 1
ATOM 554 N N . SER A 1 72 ? -5.014 5.859 13.192 1.00 58.06 72 SER A N 1
ATOM 555 C CA . SER A 1 72 ? -5.953 5.689 14.306 1.00 58.06 72 SER A CA 1
ATOM 556 C C . SER A 1 72 ? -5.311 4.996 15.512 1.00 58.06 72 SER A C 1
ATOM 558 O O . SER A 1 72 ? -5.634 5.377 16.629 1.00 58.06 72 SER A O 1
ATOM 560 N N . CYS A 1 73 ? -4.378 4.054 15.315 1.00 50.59 73 CYS A N 1
ATOM 561 C CA . CYS A 1 73 ? -3.682 3.392 16.428 1.00 50.59 73 CYS A CA 1
ATOM 562 C C . CYS A 1 73 ? -2.730 4.337 17.181 1.00 50.59 73 CYS A C 1
ATOM 564 O O . CYS A 1 73 ? -2.644 4.262 18.404 1.00 50.59 73 CYS A O 1
ATOM 566 N N . ILE A 1 74 ? -2.074 5.261 16.468 1.00 51.84 74 ILE A N 1
ATOM 567 C CA . ILE A 1 74 ? -1.088 6.196 17.038 1.00 51.84 74 ILE A CA 1
ATOM 568 C C . ILE A 1 74 ? -1.731 7.120 18.084 1.00 51.84 74 ILE A C 1
ATOM 570 O O . ILE A 1 74 ? -1.104 7.445 19.086 1.00 51.84 74 ILE A O 1
ATOM 574 N N . PHE A 1 75 ? -2.993 7.516 17.889 1.00 45.91 75 PHE A N 1
A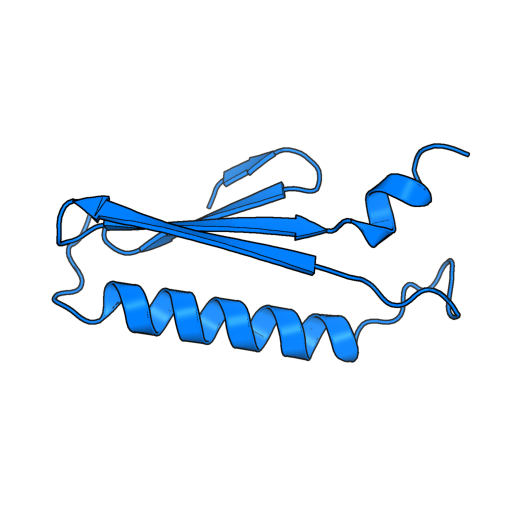TOM 575 C CA . PHE A 1 75 ? -3.696 8.376 18.849 1.00 45.91 75 PHE A CA 1
ATOM 576 C C . PHE A 1 75 ? -4.152 7.632 20.113 1.00 45.91 75 PHE A C 1
ATOM 578 O O . PHE A 1 75 ? -4.265 8.243 21.168 1.00 45.91 75 PHE A O 1
ATOM 585 N N . THR A 1 76 ? -4.385 6.320 20.024 1.00 50.97 76 THR A N 1
ATOM 586 C CA . THR A 1 76 ? -4.764 5.470 21.169 1.00 50.97 76 THR A CA 1
ATOM 587 C C . THR A 1 76 ? -3.572 4.864 21.913 1.00 50.97 76 THR A C 1
ATOM 589 O O . THR A 1 76 ? -3.765 4.301 22.979 1.00 50.97 76 THR A O 1
ATOM 592 N N . GLY A 1 77 ? -2.349 4.960 21.376 1.00 46.38 77 GLY A N 1
ATOM 593 C CA . GLY A 1 77 ? -1.123 4.441 22.003 1.00 46.38 77 GLY A CA 1
ATOM 594 C C . GLY A 1 77 ? -0.373 5.440 22.895 1.00 46.38 77 GLY A C 1
ATOM 595 O O . GLY A 1 77 ? 0.756 5.160 23.289 1.00 46.38 77 GLY A O 1
ATOM 596 N N . LEU A 1 78 ? -0.962 6.608 23.177 1.00 39.97 78 LEU A N 1
ATOM 597 C CA . LEU A 1 78 ? -0.379 7.674 24.008 1.00 39.97 78 LEU A CA 1
ATOM 598 C C . LEU A 1 78 ? -1.273 8.091 25.197 1.00 39.97 78 LEU A C 1
ATOM 600 O O . LEU A 1 78 ? -1.083 9.174 25.750 1.00 39.97 78 LEU A O 1
ATOM 604 N N . GLN A 1 79 ? -2.208 7.232 25.622 1.00 37.09 79 GLN A N 1
ATOM 605 C CA . GLN A 1 79 ? -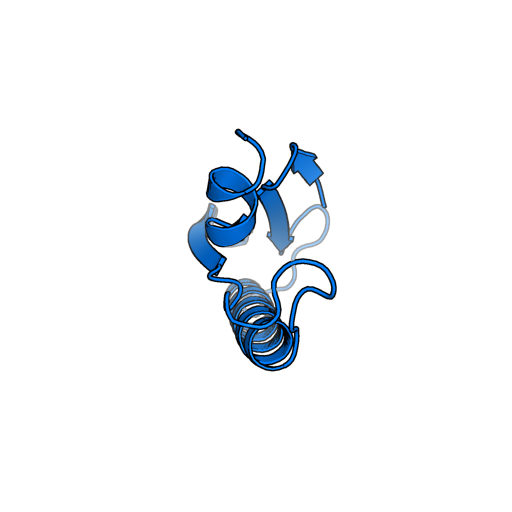2.877 7.330 26.928 1.00 37.09 79 GLN A CA 1
ATOM 606 C C . GLN A 1 79 ? -2.805 6.010 27.686 1.00 37.09 79 GLN A C 1
ATOM 608 O O . GLN A 1 79 ? -2.990 4.955 27.041 1.00 37.09 79 GLN A O 1
#

Radius of gyration: 14.53 Å; chains: 1; bounding box: 31×19×43 Å

Sequence (79 aa):
VETIGDAYMVVSGLPTRNGDDHAKEIARMSLAIVQGMRSFCSPHVPEQQLRVRIGVHSGNKWMVTALWLCYSCIFTGLQ

Secondary structure (DSSP, 8-state):
-EEETTEEEEEESSSS--TT-HHHHHHHHHHHHHHHHHH-B-TT-TT-B--EEEEEEE-STT-EEEEEEEHHHHHHTT-